Protein AF-A0A3B8LTC1-F1 (afdb_monomer_lite)

Foldseek 3Di:
DPDLPPPQDQPPPVDNLPRDQDADDFLLDPPRFGPPLPDDPVVVVVVVVVVVVVVVVVPVVDPDDPVVVVSVVSSVLVVCLSNVCQLRVLSPCVVDDPVQLVVLNSGRQSSQVSSQVSSVVSPDPDDDRDQQDCAAPPGNFDASSHPPRVVRVVSSVVVPPDDDPPDDDDDD

Secondary structure (DSSP, 8-state):
------S----GGG-GGG------S-TTSTT---TTS---HHHHHHHHHHHHHHHHHHHHH-TT-THHHHHHHHHHHHHHHHHTSHHHHHT-GGGS-HHHHHHH-SSHHHHHHHHHHHHHHTT-S--------SSBTTBS----SSS--TTTHHHHHHT-SS--TTSPPP--

Sequence (172 aa):
VPVAARYTTPSGYLGPAYSAFDVDGDPSAKDFQIEGLRLPRGRFETRRSLLDQVDNLGRLASSGNNTLSVHDNLFEEAVTTLTSGAIQKAAKLDEESLAVRQRYGMNIYGQRVLLARRMIEAGARFVTVNHAVQGGLFGKGVTNGTWDNHGWLFDSMMSFGSRPAAVGKDKT

Structure (mmCIF, N/CA/C/O backbone):
data_AF-A0A3B8LTC1-F1
#
_entry.id   AF-A0A3B8LTC1-F1
#
loop_
_atom_site.group_PDB
_atom_site.id
_atom_site.type_symbol
_atom_site.label_atom_id
_atom_site.label_alt_id
_atom_site.label_comp_id
_atom_site.label_asym_id
_atom_site.label_entity_id
_atom_site.label_seq_id
_atom_site.pdbx_PDB_ins_code
_atom_site.Cartn_x
_atom_site.Cartn_y
_atom_site.Cartn_z
_atom_site.occupancy
_atom_site.B_iso_or_equiv
_atom_site.auth_seq_id
_atom_site.auth_comp_id
_atom_site.auth_asym_id
_atom_site.auth_atom_id
_atom_site.pdbx_PDB_model_num
ATOM 1 N N . VAL A 1 1 ? 16.255 0.308 7.358 1.00 34.69 1 VAL A N 1
ATOM 2 C CA . VAL A 1 1 ? 16.046 1.011 6.070 1.00 34.69 1 VAL A CA 1
ATOM 3 C C . VAL A 1 1 ? 16.016 2.498 6.384 1.00 34.69 1 VAL A C 1
ATOM 5 O O . VAL A 1 1 ? 15.217 2.857 7.243 1.00 34.69 1 VAL A O 1
ATOM 8 N N . PRO A 1 2 ? 16.918 3.339 5.845 1.00 30.47 2 PRO A N 1
ATOM 9 C CA . PRO A 1 2 ? 16.896 4.762 6.159 1.00 30.47 2 PRO A CA 1
ATOM 10 C C . PRO A 1 2 ? 15.556 5.327 5.694 1.00 30.47 2 PRO A C 1
ATOM 12 O O . PRO A 1 2 ? 15.106 5.030 4.586 1.00 30.47 2 PRO A O 1
ATOM 15 N N . VAL A 1 3 ? 14.901 6.039 6.607 1.00 37.88 3 VAL A N 1
ATOM 16 C CA . VAL A 1 3 ? 13.537 6.549 6.492 1.00 37.88 3 VAL A CA 1
ATOM 17 C C . VAL A 1 3 ? 13.493 7.515 5.312 1.00 37.88 3 VAL A C 1
ATOM 19 O O . VAL A 1 3 ? 13.840 8.684 5.444 1.00 37.88 3 VAL A O 1
ATOM 22 N N . ALA A 1 4 ? 13.102 7.020 4.136 1.00 40.00 4 ALA A N 1
ATOM 23 C CA . ALA A 1 4 ? 12.580 7.883 3.088 1.00 40.00 4 ALA A CA 1
ATOM 24 C C . ALA A 1 4 ? 11.505 8.753 3.740 1.00 40.00 4 ALA A C 1
ATOM 26 O O . ALA A 1 4 ? 10.680 8.199 4.467 1.00 40.00 4 ALA A O 1
ATOM 27 N N . ALA A 1 5 ? 11.566 10.074 3.544 1.00 40.78 5 ALA A N 1
ATOM 28 C CA . ALA A 1 5 ? 10.661 11.032 4.168 1.00 40.78 5 ALA A CA 1
ATOM 29 C C . ALA A 1 5 ? 9.224 10.484 4.151 1.00 40.78 5 ALA A C 1
ATOM 31 O O . ALA A 1 5 ? 8.564 10.423 3.107 1.00 40.78 5 ALA A O 1
ATOM 32 N N . ARG A 1 6 ? 8.771 9.987 5.310 1.00 49.22 6 ARG A N 1
ATOM 33 C CA . ARG A 1 6 ? 7.393 9.559 5.501 1.00 49.22 6 ARG A CA 1
ATOM 34 C C . ARG A 1 6 ? 6.596 10.849 5.557 1.00 49.22 6 ARG A C 1
ATOM 36 O O . ARG A 1 6 ? 6.510 11.489 6.596 1.00 49.22 6 ARG A O 1
ATOM 43 N N . TYR A 1 7 ? 6.042 11.242 4.414 1.00 50.25 7 TYR A N 1
ATOM 44 C CA . TYR A 1 7 ? 5.031 12.300 4.356 1.00 50.25 7 TYR A CA 1
ATOM 45 C C . TYR A 1 7 ? 3.723 11.871 5.048 1.00 50.25 7 TYR A C 1
ATOM 47 O O . TYR A 1 7 ? 2.819 12.680 5.216 1.00 50.25 7 TYR A O 1
ATOM 55 N N . THR A 1 8 ? 3.638 10.610 5.488 1.00 53.28 8 THR A N 1
ATOM 56 C CA . THR A 1 8 ? 2.703 10.122 6.500 1.00 53.28 8 THR A CA 1
ATOM 57 C C . THR A 1 8 ? 3.316 10.316 7.889 1.00 53.28 8 THR A C 1
ATOM 59 O O . THR A 1 8 ? 3.722 9.371 8.564 1.00 53.28 8 THR A O 1
ATOM 62 N N . THR A 1 9 ? 3.435 11.566 8.341 1.00 54.59 9 THR A N 1
ATOM 63 C CA . THR A 1 9 ? 3.555 11.814 9.783 1.00 54.59 9 THR A CA 1
ATOM 64 C C . THR A 1 9 ? 2.355 11.169 10.491 1.00 54.59 9 THR A C 1
ATOM 66 O O . THR A 1 9 ? 1.284 11.058 9.884 1.00 54.59 9 THR A O 1
ATOM 69 N N . PRO A 1 10 ? 2.490 10.732 11.761 1.00 63.16 10 PRO A N 1
ATOM 70 C CA . PRO A 1 10 ? 1.345 10.260 12.532 1.00 63.16 10 PRO A CA 1
ATOM 71 C C . PRO A 1 10 ? 0.237 11.310 12.468 1.00 63.16 10 PRO A C 1
ATOM 73 O O . PRO A 1 10 ? 0.529 12.497 12.318 1.00 63.16 10 PRO A O 1
ATOM 76 N N . SER A 1 11 ? -1.013 10.893 12.632 1.00 65.56 11 SER A N 1
ATOM 77 C CA . SER A 1 11 ? -2.239 11.707 12.541 1.00 65.56 11 SER A CA 1
ATOM 78 C C . SER A 1 11 ? -2.303 12.952 13.448 1.00 65.56 11 SER A C 1
ATOM 80 O O . SER A 1 11 ? -3.323 13.637 13.505 1.00 65.56 11 SER A O 1
ATOM 82 N N . GLY A 1 12 ? -1.214 13.289 14.138 1.00 72.38 12 GLY A N 1
ATOM 83 C CA . GLY A 1 12 ? -1.047 14.505 14.909 1.00 72.38 12 GLY A CA 1
ATOM 84 C C . GLY A 1 12 ? -2.102 14.589 15.998 1.00 72.38 12 GLY A C 1
ATOM 85 O O . GLY A 1 12 ? -2.350 13.622 16.717 1.00 72.38 12 GLY A O 1
ATOM 86 N N . TYR A 1 13 ? -2.752 15.746 16.086 1.00 73.00 13 TYR A N 1
ATOM 87 C CA . TYR A 1 13 ? -3.811 15.997 17.060 1.00 73.00 13 TYR A CA 1
ATOM 88 C C . TYR A 1 13 ? -5.105 15.211 16.786 1.00 73.00 13 TYR A C 1
ATOM 90 O O . TYR A 1 13 ? -5.942 15.123 17.678 1.00 73.00 13 TYR A O 1
ATOM 98 N N . LEU A 1 14 ? -5.285 14.638 15.586 1.00 73.25 14 LEU A N 1
ATOM 99 C CA . LEU A 1 14 ? -6.471 13.835 15.261 1.00 73.25 14 LEU A CA 1
ATOM 100 C C . LEU A 1 14 ? -6.433 12.459 15.943 1.00 73.25 14 LEU A C 1
ATOM 102 O O . LEU A 1 14 ? -7.469 11.821 16.106 1.00 73.25 14 LEU A O 1
ATOM 106 N N . GLY A 1 15 ? -5.256 12.009 16.386 1.00 68.31 15 GLY A N 1
ATOM 107 C CA . GLY A 1 15 ? -5.102 10.759 17.124 1.00 68.31 15 GLY A CA 1
ATOM 108 C C . GLY A 1 15 ? -5.097 9.506 16.236 1.00 68.31 15 GLY A C 1
ATOM 109 O O . GLY A 1 15 ? -5.383 9.565 15.037 1.00 68.31 15 GLY A O 1
ATOM 110 N N . PRO A 1 16 ? -4.726 8.343 16.793 1.00 69.19 16 PRO A N 1
ATOM 111 C CA . PRO A 1 16 ? -4.354 7.142 16.035 1.00 69.19 16 PRO A CA 1
ATOM 112 C C . PRO A 1 16 ? -5.473 6.562 15.160 1.00 69.19 16 PRO A C 1
ATOM 114 O O . PRO A 1 16 ? -5.171 5.893 14.176 1.00 69.19 16 PRO A O 1
ATOM 117 N N . ALA A 1 17 ? -6.742 6.858 15.455 1.00 66.38 17 ALA A N 1
ATOM 118 C CA . ALA A 1 17 ? -7.882 6.453 14.626 1.00 66.38 17 ALA A CA 1
ATOM 119 C C . ALA A 1 17 ? -7.802 6.979 13.177 1.00 66.38 17 ALA A C 1
ATOM 121 O O . ALA A 1 17 ? -8.379 6.388 12.272 1.00 66.38 17 ALA A O 1
ATOM 122 N N . TYR A 1 18 ? -7.055 8.064 12.957 1.00 71.19 18 TYR A N 1
ATOM 123 C CA . TYR A 1 18 ? -6.822 8.673 11.645 1.00 71.19 18 TYR A CA 1
ATOM 124 C C . TYR A 1 18 ? -5.454 8.340 11.053 1.00 71.19 18 TYR A C 1
ATOM 126 O O . TYR A 1 18 ? -5.051 8.930 10.050 1.00 71.19 18 TYR A O 1
ATOM 134 N N . SER A 1 19 ? -4.696 7.452 11.697 1.00 73.38 19 SER A N 1
ATOM 135 C CA . SER A 1 19 ? -3.416 7.020 11.154 1.00 73.38 19 SER A CA 1
ATOM 136 C C . SER A 1 19 ? -3.634 6.198 9.885 1.00 73.38 19 SER A C 1
ATOM 138 O O . SER A 1 19 ? -4.546 5.375 9.799 1.00 73.38 19 SER A O 1
ATOM 140 N N . ALA A 1 20 ? -2.803 6.448 8.876 1.00 76.50 20 ALA A N 1
ATOM 141 C CA . ALA A 1 20 ? -2.774 5.603 7.696 1.00 76.50 20 ALA A CA 1
ATOM 142 C C . ALA A 1 20 ? -2.169 4.240 8.054 1.00 76.50 20 ALA A C 1
ATOM 144 O O . ALA A 1 20 ? -1.263 4.142 8.882 1.00 76.50 20 ALA A O 1
ATOM 145 N N . PHE A 1 21 ? -2.654 3.191 7.395 1.00 77.88 21 PHE A N 1
ATOM 146 C CA . PHE A 1 21 ? -2.003 1.892 7.443 1.00 77.88 21 PHE A CA 1
ATOM 147 C C . PHE A 1 21 ? -0.807 1.899 6.486 1.00 77.88 21 PHE A C 1
ATOM 149 O O . PHE A 1 21 ? -0.979 1.947 5.266 1.00 77.88 21 PHE A O 1
ATOM 156 N N . ASP A 1 22 ? 0.401 1.881 7.043 1.00 78.94 22 ASP A N 1
ATOM 157 C CA . ASP A 1 22 ? 1.627 1.874 6.254 1.00 78.94 22 ASP A CA 1
ATOM 158 C C . ASP A 1 22 ? 1.932 0.468 5.731 1.00 78.94 22 ASP A C 1
ATOM 160 O O . ASP A 1 22 ? 1.909 -0.520 6.465 1.00 78.94 22 ASP A O 1
ATOM 164 N N . VAL A 1 23 ? 2.263 0.393 4.444 1.00 79.19 23 VAL A N 1
ATOM 165 C CA . VAL A 1 23 ? 2.695 -0.841 3.789 1.00 79.19 23 VAL A CA 1
ATOM 166 C C . VAL A 1 23 ? 4.186 -0.740 3.520 1.00 79.19 23 VAL A C 1
ATOM 168 O O . VAL A 1 23 ? 4.619 -0.045 2.598 1.00 79.19 23 VAL A O 1
ATOM 171 N N . ASP A 1 24 ? 4.967 -1.432 4.341 1.00 77.00 24 ASP A N 1
ATOM 172 C CA . ASP A 1 24 ? 6.416 -1.493 4.204 1.00 77.00 24 ASP A CA 1
ATOM 173 C C . ASP A 1 24 ? 6.845 -2.639 3.267 1.00 77.00 24 ASP A C 1
ATOM 175 O O . ASP A 1 24 ? 6.163 -3.655 3.129 1.00 77.00 24 ASP A O 1
ATOM 179 N N . GLY A 1 25 ? 7.998 -2.470 2.613 1.00 76.75 25 GLY A N 1
ATOM 180 C CA . GLY A 1 25 ? 8.597 -3.469 1.721 1.00 76.75 25 GLY A CA 1
ATOM 181 C C . GLY A 1 25 ? 8.612 -3.085 0.237 1.00 76.75 25 GLY A C 1
ATOM 182 O O . GLY A 1 25 ? 8.187 -1.998 -0.166 1.00 76.75 25 GLY A O 1
ATOM 183 N N . ASP A 1 26 ? 9.164 -3.983 -0.580 1.00 79.94 26 ASP A N 1
ATOM 184 C CA . ASP A 1 26 ? 9.235 -3.851 -2.038 1.00 79.94 26 ASP A CA 1
ATOM 185 C C . ASP A 1 26 ? 8.218 -4.796 -2.704 1.00 79.94 26 ASP A C 1
ATOM 187 O O . ASP A 1 26 ? 8.449 -6.005 -2.716 1.00 79.94 26 ASP A O 1
ATOM 191 N N . PRO A 1 27 ? 7.127 -4.276 -3.302 1.00 83.06 27 PRO A N 1
ATOM 192 C CA . PRO A 1 27 ? 6.127 -5.091 -3.995 1.00 83.06 27 PRO A CA 1
ATOM 193 C C . PRO A 1 27 ? 6.659 -5.835 -5.226 1.00 83.06 27 PRO A C 1
ATOM 195 O O . PRO A 1 27 ? 5.990 -6.723 -5.749 1.00 83.06 27 PRO A O 1
ATOM 198 N N . SER A 1 28 ? 7.837 -5.465 -5.735 1.00 79.06 28 SER A N 1
ATOM 199 C CA . SER A 1 28 ? 8.480 -6.174 -6.841 1.00 79.06 28 SER A CA 1
ATOM 200 C C . SER A 1 28 ? 9.193 -7.457 -6.400 1.00 79.06 28 SER A C 1
ATOM 202 O O . SER A 1 28 ? 9.429 -8.336 -7.234 1.00 79.06 28 SER A O 1
ATOM 204 N N . ALA A 1 29 ? 9.492 -7.602 -5.104 1.00 81.69 29 ALA A N 1
ATOM 205 C CA . ALA A 1 29 ? 10.096 -8.806 -4.554 1.00 81.69 29 ALA A CA 1
ATOM 206 C C . ALA A 1 29 ? 9.104 -9.980 -4.569 1.00 81.69 29 ALA A C 1
ATOM 208 O O . ALA A 1 29 ? 7.917 -9.817 -4.291 1.00 81.69 29 ALA A O 1
ATOM 209 N N . LYS A 1 30 ? 9.599 -11.191 -4.856 1.00 77.56 30 LYS A N 1
ATOM 210 C CA . LYS A 1 30 ? 8.767 -12.411 -4.894 1.00 77.56 30 LYS A CA 1
ATOM 211 C C . LYS A 1 30 ? 8.123 -12.741 -3.548 1.00 77.56 30 LYS A C 1
ATOM 213 O O . LYS A 1 30 ? 7.035 -13.305 -3.517 1.00 77.56 30 LYS A O 1
ATOM 218 N N . ASP A 1 31 ? 8.785 -12.351 -2.465 1.00 80.44 31 ASP A N 1
ATOM 219 C CA . ASP A 1 31 ? 8.405 -12.718 -1.102 1.00 80.44 31 ASP A CA 1
ATOM 220 C C . ASP A 1 31 ? 7.669 -11.572 -0.393 1.00 80.44 31 ASP A C 1
ATOM 222 O O . ASP A 1 31 ? 7.523 -11.584 0.829 1.00 80.44 31 ASP A O 1
ATOM 226 N N . PHE A 1 32 ? 7.227 -10.559 -1.149 1.00 81.44 32 PHE A N 1
ATOM 227 C CA . PHE A 1 32 ? 6.527 -9.405 -0.604 1.00 81.44 32 PHE A CA 1
ATOM 228 C C . PHE A 1 32 ? 5.261 -9.834 0.136 1.00 81.44 32 PHE A C 1
ATOM 230 O O . PHE A 1 32 ? 4.368 -10.482 -0.415 1.00 81.44 32 PHE A O 1
ATOM 237 N N . GLN A 1 33 ? 5.180 -9.440 1.402 1.00 75.75 33 GLN A N 1
ATOM 238 C CA . GLN A 1 33 ? 4.002 -9.620 2.231 1.00 75.75 33 GLN A CA 1
ATOM 239 C C . GLN A 1 33 ? 3.770 -8.355 3.036 1.00 75.75 33 GLN A C 1
ATOM 241 O O . GLN A 1 33 ? 4.706 -7.732 3.528 1.00 75.75 33 GLN A O 1
ATOM 246 N N . ILE A 1 34 ? 2.499 -8.006 3.193 1.00 77.69 34 ILE A N 1
ATOM 247 C CA . ILE A 1 34 ? 2.100 -6.908 4.058 1.00 77.69 34 ILE A CA 1
ATOM 248 C C . ILE A 1 34 ? 2.068 -7.433 5.496 1.00 77.69 34 ILE A C 1
ATOM 250 O O . ILE A 1 34 ? 1.251 -8.297 5.838 1.00 77.69 34 ILE A O 1
ATOM 254 N N . GLU A 1 35 ? 2.971 -6.931 6.333 1.00 70.62 35 GLU A N 1
ATOM 255 C CA . GLU A 1 35 ? 2.997 -7.251 7.759 1.00 70.62 35 GLU A CA 1
ATOM 256 C C . GLU A 1 35 ? 1.747 -6.715 8.481 1.00 70.62 35 GLU A C 1
ATOM 258 O O . GLU A 1 35 ? 1.087 -5.783 8.036 1.00 70.62 35 GLU A O 1
ATOM 263 N N . GLY A 1 36 ? 1.363 -7.344 9.594 1.00 66.25 36 GLY A N 1
ATOM 264 C CA . GLY A 1 36 ? 0.199 -6.928 10.394 1.00 66.25 36 GLY A CA 1
ATOM 265 C C . GLY A 1 36 ? -1.165 -7.452 9.920 1.00 66.25 36 GLY A C 1
ATOM 266 O O . GLY A 1 36 ? -2.072 -7.575 10.739 1.00 66.25 36 GLY A O 1
ATOM 267 N N . LEU A 1 37 ? -1.305 -7.880 8.659 1.00 65.44 37 LEU A N 1
ATOM 268 C CA . LEU A 1 37 ? -2.555 -8.459 8.126 1.00 65.44 37 LEU A CA 1
ATOM 269 C C . LEU A 1 37 ? -2.745 -9.960 8.427 1.00 65.44 37 LEU A C 1
ATOM 271 O O . LEU A 1 37 ? -3.818 -10.510 8.195 1.00 65.44 37 LEU A O 1
ATOM 275 N N . ARG A 1 38 ? -1.730 -10.643 8.976 1.00 63.44 38 ARG A N 1
ATOM 276 C CA . ARG A 1 38 ? -1.788 -12.071 9.363 1.00 63.44 38 ARG A CA 1
ATOM 277 C C . ARG A 1 38 ? -1.925 -12.260 10.874 1.00 63.44 38 ARG A C 1
ATOM 279 O O . ARG A 1 38 ? -1.142 -12.982 11.492 1.00 63.44 38 ARG A O 1
ATOM 286 N N . LEU A 1 39 ? -2.912 -11.621 11.495 1.00 64.69 39 LEU A N 1
ATOM 287 C CA . LEU A 1 39 ? -3.274 -11.947 12.876 1.00 64.69 39 LEU A CA 1
ATOM 288 C C . LEU A 1 39 ? -4.082 -13.258 12.897 1.00 64.69 39 LEU A C 1
ATOM 290 O O . LEU A 1 39 ? -5.062 -13.374 12.161 1.00 64.69 39 LEU A O 1
ATOM 294 N N . PRO A 1 40 ? -3.718 -14.258 13.726 1.00 70.25 40 PRO A N 1
ATOM 295 C CA . PRO A 1 40 ? -4.572 -15.423 13.940 1.00 70.25 40 PRO A CA 1
ATOM 296 C C . PRO A 1 40 ? -5.960 -14.973 14.405 1.00 70.25 40 PRO A C 1
ATOM 298 O O . PRO A 1 40 ? -6.038 -14.174 15.342 1.00 70.25 40 PRO A O 1
ATOM 301 N N . ARG A 1 41 ? -7.032 -15.497 13.788 1.00 70.25 41 ARG A N 1
ATOM 302 C CA . ARG A 1 41 ? -8.425 -15.069 14.044 1.00 70.25 41 ARG A CA 1
ATOM 303 C C . ARG A 1 41 ? -8.749 -14.939 15.533 1.00 70.25 41 ARG A C 1
ATOM 305 O O . ARG A 1 41 ? -9.163 -13.870 15.960 1.00 70.25 41 ARG A O 1
ATOM 312 N N . GLY A 1 42 ? -8.409 -15.952 16.336 1.00 76.50 42 GLY A N 1
ATOM 313 C CA . GLY A 1 42 ? -8.667 -15.922 17.780 1.00 76.50 42 GLY A CA 1
ATOM 314 C C . GLY A 1 42 ? -7.993 -14.754 18.514 1.00 76.50 42 GLY A C 1
ATOM 315 O O . GLY A 1 42 ? -8.609 -14.132 19.370 1.00 76.50 42 GLY A O 1
ATOM 316 N N . ARG A 1 43 ? -6.759 -14.372 18.148 1.00 74.50 43 ARG A N 1
ATOM 317 C CA . ARG A 1 43 ? -6.088 -13.206 18.761 1.00 74.50 43 ARG A CA 1
ATOM 318 C C . ARG A 1 43 ? -6.708 -11.881 18.335 1.00 74.50 43 ARG A C 1
ATOM 320 O O . ARG A 1 43 ? -6.693 -10.931 19.116 1.00 74.50 43 ARG A O 1
ATOM 327 N N . PHE A 1 44 ? -7.202 -11.809 17.105 1.00 77.25 44 PHE A N 1
ATOM 328 C CA . PHE A 1 44 ? -7.897 -10.633 16.605 1.00 77.25 44 PHE A CA 1
ATOM 329 C C . PHE A 1 44 ? -9.250 -10.452 17.312 1.00 77.25 44 PHE A C 1
ATOM 331 O O . PHE A 1 44 ? -9.497 -9.391 17.878 1.00 77.25 44 PHE A O 1
ATOM 338 N N . GLU A 1 45 ? -10.063 -11.508 17.381 1.00 80.88 45 GLU A N 1
ATOM 339 C CA . GLU A 1 45 ? -11.372 -11.510 18.049 1.00 80.88 45 GLU A CA 1
ATOM 340 C C . GLU A 1 45 ? -11.259 -11.147 19.536 1.00 80.88 45 GLU A C 1
ATOM 342 O O . GLU A 1 45 ? -12.011 -10.304 20.023 1.00 80.88 45 GLU A O 1
ATOM 347 N N . THR A 1 46 ? -10.267 -11.694 20.254 1.00 82.06 46 THR A N 1
ATOM 348 C CA . THR A 1 46 ? -10.024 -11.322 21.659 1.00 82.06 46 THR A CA 1
ATOM 349 C C . THR A 1 46 ? -9.684 -9.839 21.810 1.00 82.06 46 THR A C 1
ATOM 351 O O . THR A 1 46 ? -10.214 -9.178 22.699 1.00 82.06 46 THR A O 1
ATOM 354 N N . ARG A 1 47 ? -8.817 -9.287 20.949 1.00 80.19 47 ARG A N 1
ATOM 355 C CA . ARG A 1 47 ? -8.461 -7.859 21.009 1.00 80.19 47 ARG A CA 1
ATOM 356 C C . ARG A 1 47 ? -9.647 -6.960 20.688 1.00 80.19 47 ARG A C 1
ATOM 358 O O . ARG A 1 47 ? -9.808 -5.946 21.357 1.00 80.19 47 ARG A O 1
ATOM 365 N N . ARG A 1 48 ? -10.469 -7.341 19.707 1.00 79.19 48 ARG A N 1
ATOM 366 C CA . ARG A 1 48 ? -11.692 -6.613 19.357 1.00 79.19 48 ARG A CA 1
ATOM 367 C C . ARG A 1 48 ? -12.667 -6.594 20.532 1.00 79.19 48 ARG A C 1
ATOM 369 O O . ARG A 1 48 ? -13.062 -5.521 20.955 1.00 79.19 48 ARG A O 1
ATOM 376 N N . SER A 1 49 ? -12.933 -7.752 21.135 1.00 83.88 49 SER A N 1
ATOM 377 C CA . SER A 1 49 ? -13.828 -7.850 22.293 1.00 83.88 49 SER A CA 1
ATOM 378 C C . SER A 1 49 ? -13.345 -7.037 23.501 1.00 83.88 49 SER A C 1
ATOM 380 O O . SER A 1 49 ? -14.156 -6.405 24.173 1.00 83.88 49 SER A O 1
ATOM 382 N N . LEU A 1 50 ? -12.037 -7.029 23.784 1.00 83.56 50 LEU A N 1
ATOM 383 C CA . LEU A 1 50 ? -11.475 -6.209 24.863 1.00 83.56 50 LEU A CA 1
ATOM 384 C C . LEU A 1 50 ? -11.607 -4.709 24.575 1.00 83.56 50 LEU A C 1
ATOM 386 O O . LEU A 1 50 ? -11.922 -3.949 25.487 1.00 83.56 50 LEU A O 1
ATOM 390 N N . LEU A 1 51 ? -11.386 -4.290 23.325 1.00 82.12 51 LEU A N 1
ATOM 391 C CA . LEU A 1 51 ? -11.571 -2.899 22.911 1.00 82.12 51 LEU A CA 1
ATOM 392 C C . LEU A 1 51 ? -13.033 -2.471 23.087 1.00 82.12 51 LEU A C 1
ATOM 394 O O . LEU A 1 51 ? -13.290 -1.467 23.742 1.00 82.12 51 LEU A O 1
ATOM 398 N N . ASP A 1 52 ? -13.979 -3.290 22.622 1.00 81.31 52 ASP A N 1
ATOM 399 C CA . ASP A 1 52 ? -15.413 -3.009 22.740 1.00 81.31 52 ASP A CA 1
ATOM 400 C C . ASP A 1 52 ? -15.847 -2.880 24.215 1.00 81.31 52 ASP A C 1
ATOM 402 O O . ASP A 1 52 ? -16.675 -2.038 24.563 1.00 81.31 52 ASP A O 1
ATOM 406 N N . GLN A 1 53 ? -15.276 -3.686 25.118 1.00 83.06 53 GLN A N 1
ATOM 407 C CA . GLN A 1 53 ? -15.539 -3.587 26.560 1.00 83.06 53 GLN A CA 1
ATOM 408 C C . GLN A 1 53 ? -15.030 -2.269 27.162 1.00 83.06 53 GLN A C 1
ATOM 410 O O . GLN A 1 53 ? -15.741 -1.644 27.953 1.00 83.06 53 GLN A O 1
ATOM 415 N N . VAL A 1 54 ? -13.826 -1.830 26.783 1.00 81.44 54 VAL A N 1
ATOM 416 C CA . VAL A 1 54 ? -13.250 -0.553 27.237 1.00 81.44 54 VAL A CA 1
ATOM 417 C C . VAL A 1 54 ? -14.051 0.629 26.690 1.00 81.44 54 VAL A C 1
ATOM 419 O O . VAL A 1 54 ? -14.384 1.541 27.449 1.00 81.44 54 VAL A O 1
ATOM 422 N N . ASP A 1 55 ? -14.430 0.587 25.414 1.00 75.62 55 ASP A N 1
ATOM 423 C CA . ASP A 1 55 ? -15.230 1.635 24.777 1.00 75.62 55 ASP A CA 1
ATOM 424 C C . ASP A 1 55 ? -16.618 1.749 25.417 1.00 75.62 55 ASP A C 1
ATOM 426 O O . ASP A 1 55 ? -17.093 2.855 25.686 1.00 75.62 55 ASP A O 1
ATOM 430 N N . ASN A 1 56 ? -17.261 0.621 25.731 1.00 78.12 56 ASN A N 1
ATOM 431 C CA . ASN A 1 56 ? -18.546 0.607 26.433 1.00 78.12 56 ASN A CA 1
ATOM 432 C C . ASN A 1 56 ? -18.445 1.221 27.836 1.00 78.12 56 ASN A C 1
ATOM 434 O O . ASN A 1 56 ? -19.315 2.005 28.224 1.00 78.12 56 ASN A O 1
ATOM 438 N N . LEU A 1 57 ? -17.370 0.933 28.576 1.00 79.25 57 LEU A N 1
ATOM 439 C CA . LEU A 1 57 ? -17.116 1.551 29.880 1.00 79.25 57 LEU A CA 1
ATOM 440 C C . LEU A 1 57 ? -16.913 3.071 29.756 1.00 79.25 57 LEU A C 1
ATOM 442 O O . LEU A 1 57 ? -17.467 3.837 30.547 1.00 79.25 57 LEU A O 1
ATOM 446 N N . GLY A 1 58 ? -16.177 3.517 28.734 1.00 73.00 58 GLY A N 1
ATOM 447 C CA . GLY A 1 58 ? -15.977 4.937 28.435 1.00 73.00 58 GLY A CA 1
ATOM 448 C C . GLY A 1 58 ? -17.275 5.670 28.076 1.00 73.00 58 GLY A C 1
ATOM 449 O O . GLY A 1 58 ? -17.481 6.803 28.515 1.00 73.00 58 GLY A O 1
ATOM 450 N N . ARG A 1 59 ? -18.188 5.020 27.339 1.00 71.19 59 ARG A N 1
ATOM 451 C CA . ARG A 1 59 ? -19.518 5.566 26.997 1.00 71.19 59 ARG A CA 1
ATOM 452 C C . ARG A 1 59 ? -20.435 5.685 28.206 1.00 71.19 59 ARG A C 1
ATOM 454 O O . ARG A 1 59 ? -21.102 6.702 28.349 1.00 71.19 59 ARG A O 1
ATOM 461 N N . LEU A 1 60 ? -20.433 4.692 29.096 1.00 69.06 60 LEU A N 1
ATOM 462 C CA . LEU A 1 60 ? -21.157 4.757 30.373 1.00 69.06 60 LEU A CA 1
ATOM 463 C C . LEU A 1 60 ? -20.702 5.949 31.230 1.00 69.06 60 LEU A C 1
ATOM 465 O O . LEU A 1 60 ? -21.525 6.572 31.896 1.00 69.06 60 LEU A O 1
ATOM 469 N N . ALA A 1 61 ? -19.416 6.301 31.171 1.00 68.38 61 ALA A N 1
ATOM 470 C CA . ALA A 1 61 ? -18.868 7.474 31.849 1.00 68.38 61 ALA A CA 1
ATOM 471 C C . ALA A 1 61 ? -19.126 8.807 31.109 1.00 68.38 61 ALA A C 1
ATOM 473 O O . ALA A 1 61 ? -19.080 9.868 31.729 1.00 68.38 61 ALA A O 1
ATOM 474 N N . SER A 1 62 ? -19.413 8.769 29.802 1.00 61.75 62 SER A N 1
ATOM 475 C CA . SER A 1 62 ? -19.488 9.944 28.921 1.00 61.75 62 SER A CA 1
ATOM 476 C C . SER A 1 62 ? -20.880 10.078 28.296 1.00 61.75 62 SER A C 1
ATOM 478 O O . SER A 1 62 ? -21.129 9.639 27.175 1.00 61.75 62 SER A O 1
ATOM 480 N N . SER A 1 63 ? -21.816 10.706 29.008 1.00 54.91 63 SER A N 1
ATOM 481 C CA . SER A 1 63 ? -23.154 10.985 28.470 1.00 54.91 63 SER A CA 1
ATOM 482 C C . SER A 1 63 ? -23.102 12.079 27.388 1.00 54.91 63 SER A C 1
ATOM 484 O O . SER A 1 63 ? -22.905 13.244 27.717 1.00 54.91 63 SER A O 1
ATOM 486 N N . GLY A 1 64 ? -23.315 11.733 26.108 1.00 55.84 64 GLY A N 1
ATOM 487 C CA . GLY A 1 64 ? -23.862 12.689 25.121 1.00 55.84 64 GLY A CA 1
ATOM 488 C C . GLY A 1 64 ? -23.094 12.997 23.824 1.00 55.84 64 GLY A C 1
ATOM 489 O O . GLY A 1 64 ? -23.564 13.839 23.063 1.00 55.84 64 GLY A O 1
ATOM 49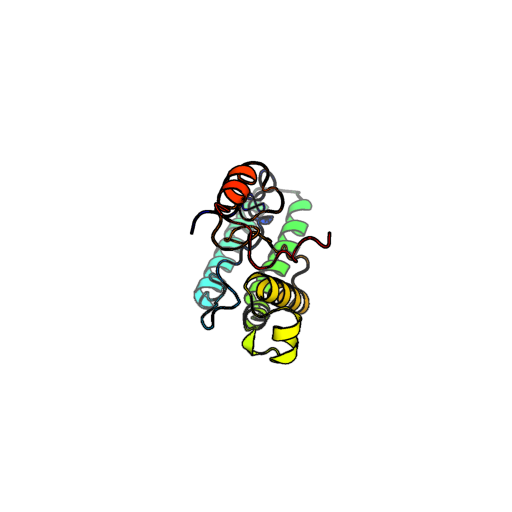0 N N . ASN A 1 65 ? -21.969 12.352 23.499 1.00 56.34 65 ASN A N 1
ATOM 491 C CA . ASN A 1 65 ? -21.187 12.740 22.310 1.00 56.34 65 ASN A CA 1
ATOM 492 C C . ASN A 1 65 ? -21.534 11.931 21.047 1.00 56.34 65 ASN A C 1
ATOM 494 O O . ASN A 1 65 ? -21.010 10.844 20.818 1.00 56.34 65 ASN A O 1
ATOM 498 N N . ASN A 1 66 ? -22.367 12.516 20.180 1.00 55.94 66 ASN A N 1
ATOM 499 C CA . ASN A 1 66 ? -22.768 11.960 18.878 1.00 55.94 66 ASN A CA 1
ATOM 500 C C . ASN A 1 66 ? -21.607 11.852 17.861 1.00 55.94 66 ASN A C 1
ATOM 502 O O . ASN A 1 66 ? -21.731 11.187 16.840 1.00 55.94 66 ASN A O 1
ATOM 506 N N . THR A 1 67 ? -20.471 12.501 18.123 1.00 55.22 67 THR A N 1
ATOM 507 C CA . THR A 1 67 ? -19.251 12.384 17.311 1.00 55.22 67 THR A CA 1
ATOM 508 C C . THR A 1 67 ? -18.606 11.005 17.440 1.00 55.22 67 THR A C 1
ATOM 510 O O . THR A 1 67 ? -18.105 10.485 16.448 1.00 55.22 67 THR A O 1
ATOM 513 N N . LEU A 1 68 ? -18.691 10.368 18.616 1.00 60.09 68 LEU A N 1
ATOM 514 C CA . LEU A 1 68 ? -18.106 9.045 18.874 1.00 60.09 68 LEU A CA 1
ATOM 515 C C . LEU A 1 68 ? -18.650 7.9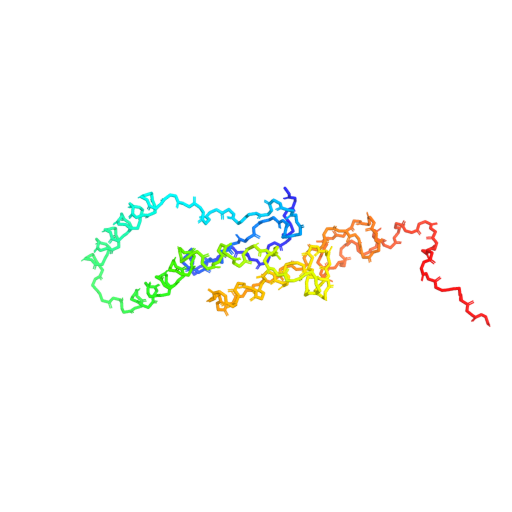67 17.923 1.00 60.09 68 LEU A C 1
ATOM 517 O O . LEU A 1 68 ? -17.872 7.181 17.397 1.00 60.09 68 LEU A O 1
ATOM 521 N N . SER A 1 69 ? -19.953 7.988 17.620 1.00 58.56 69 SER A N 1
ATOM 522 C CA . SER A 1 69 ? -20.592 6.981 16.757 1.00 58.56 69 SER A CA 1
ATOM 523 C C . SER A 1 69 ? -20.129 7.036 15.296 1.00 58.56 69 SER A C 1
ATOM 525 O O . SER A 1 69 ? -20.031 6.006 14.632 1.00 58.56 69 SER A O 1
ATOM 527 N N . VAL A 1 70 ? -19.804 8.225 14.777 1.00 57.16 70 VAL A N 1
ATOM 528 C CA . VAL A 1 70 ? -19.279 8.383 13.410 1.00 57.16 70 VAL A CA 1
ATOM 529 C C . VAL A 1 70 ? -17.852 7.835 13.311 1.00 57.16 70 VAL A C 1
ATOM 531 O O . VAL A 1 70 ? -17.503 7.222 12.301 1.00 57.16 70 VAL A O 1
ATOM 534 N N . HIS A 1 71 ? -17.038 8.012 14.356 1.00 63.53 71 HIS A N 1
ATOM 535 C CA . HIS A 1 71 ? -15.685 7.453 14.409 1.00 63.53 71 HIS A CA 1
ATOM 536 C C . HIS A 1 71 ? -15.700 5.919 14.461 1.00 63.53 71 HIS A C 1
ATOM 538 O O . HIS A 1 71 ? -14.891 5.290 13.778 1.00 63.53 71 HIS A O 1
ATOM 544 N N . ASP A 1 72 ? -16.644 5.324 15.197 1.00 67.25 72 ASP A N 1
ATOM 545 C CA . ASP A 1 72 ? -16.785 3.866 15.282 1.00 67.25 72 ASP A CA 1
ATOM 546 C C . ASP A 1 72 ? -17.075 3.240 13.920 1.00 67.25 72 ASP A C 1
ATOM 548 O O . ASP A 1 72 ? -16.424 2.272 13.539 1.00 67.25 72 ASP A O 1
ATOM 552 N N . ASN A 1 73 ? -18.000 3.825 13.153 1.00 68.25 73 ASN A N 1
ATOM 553 C CA . ASN A 1 73 ? -18.375 3.306 11.837 1.00 68.25 73 ASN A CA 1
ATOM 554 C C . ASN A 1 73 ? -17.191 3.312 10.858 1.00 68.25 73 ASN A C 1
ATOM 556 O O . ASN A 1 73 ? -16.979 2.345 10.129 1.00 68.25 73 ASN A O 1
ATOM 560 N N . LEU A 1 74 ? -16.389 4.384 10.862 1.00 67.50 74 LEU A N 1
ATOM 561 C CA . LEU A 1 74 ? -15.184 4.473 10.032 1.00 67.50 74 LEU A CA 1
ATOM 562 C C . LEU A 1 74 ? -14.127 3.447 10.459 1.00 67.50 74 LEU A C 1
ATOM 564 O O . LEU A 1 74 ? -13.462 2.848 9.612 1.00 67.50 74 LEU A O 1
ATOM 568 N N . PHE A 1 75 ? -13.983 3.226 11.766 1.00 71.75 75 PHE A N 1
ATOM 569 C CA . PHE A 1 75 ? -13.066 2.228 12.297 1.00 71.75 75 PHE A CA 1
ATOM 570 C C . PHE A 1 75 ? -13.519 0.803 11.955 1.00 71.75 75 PHE A C 1
ATOM 572 O O . PHE A 1 75 ? -12.701 -0.007 11.523 1.00 71.75 75 PHE A O 1
ATOM 579 N N . GLU A 1 76 ? -14.813 0.498 12.069 1.00 74.38 76 GLU A N 1
ATOM 580 C CA . GLU A 1 76 ? -15.377 -0.794 11.668 1.00 74.38 76 GLU A CA 1
ATOM 581 C C . GLU A 1 76 ? -15.198 -1.077 10.180 1.00 74.38 76 GLU A C 1
ATOM 583 O O . GLU A 1 76 ? -14.802 -2.185 9.814 1.00 74.38 76 GLU A O 1
ATOM 588 N N . GLU A 1 77 ? -15.428 -0.086 9.319 1.00 73.50 77 GLU A N 1
ATOM 589 C CA . GLU A 1 77 ? -15.226 -0.213 7.874 1.00 73.50 77 GLU A CA 1
ATOM 590 C C . GLU A 1 77 ? -13.749 -0.494 7.548 1.00 73.50 77 GLU A C 1
ATOM 592 O O . GLU A 1 77 ? -13.437 -1.412 6.780 1.00 73.50 77 GLU A O 1
ATOM 597 N N . ALA A 1 78 ? -12.822 0.230 8.184 1.00 71.94 78 ALA A N 1
ATOM 598 C CA . ALA A 1 78 ? -11.385 0.021 8.018 1.00 71.94 78 ALA A CA 1
ATOM 599 C C . ALA A 1 78 ? -10.951 -1.373 8.500 1.00 71.94 78 ALA A C 1
ATOM 601 O O . ALA A 1 78 ? -10.259 -2.099 7.782 1.00 71.94 78 ALA A O 1
ATOM 602 N N . VAL A 1 79 ? -11.403 -1.784 9.687 1.00 74.06 79 VAL A N 1
ATOM 603 C CA . VAL A 1 79 ? -11.123 -3.105 10.261 1.00 74.06 79 VAL A CA 1
ATOM 604 C C . VAL A 1 79 ? -11.684 -4.214 9.376 1.00 74.06 79 VAL A C 1
ATOM 606 O O . VAL A 1 79 ? -10.979 -5.183 9.091 1.00 74.06 79 VAL A O 1
ATOM 609 N N . THR A 1 80 ? -12.914 -4.074 8.890 1.00 76.00 80 THR A N 1
ATOM 610 C CA . THR A 1 80 ? -13.545 -5.047 7.989 1.00 76.00 80 THR A CA 1
ATOM 611 C C . THR A 1 80 ? -12.771 -5.152 6.681 1.00 76.00 80 THR A C 1
ATOM 613 O O . THR A 1 80 ? -12.455 -6.253 6.235 1.00 76.00 80 THR A O 1
ATOM 616 N N . THR A 1 81 ? -12.373 -4.022 6.095 1.00 74.56 81 THR A N 1
ATOM 617 C CA . THR A 1 81 ? -11.585 -3.993 4.855 1.00 74.56 81 THR A CA 1
ATOM 618 C C . THR A 1 81 ? -10.248 -4.716 5.030 1.00 74.56 81 THR A C 1
ATOM 620 O O . THR A 1 81 ? -9.905 -5.584 4.222 1.00 74.56 81 THR A O 1
ATOM 623 N N . LEU A 1 82 ? -9.527 -4.446 6.122 1.00 73.44 82 LEU A N 1
ATOM 624 C CA . LEU A 1 82 ? -8.248 -5.093 6.429 1.00 73.44 82 LEU A CA 1
ATOM 625 C C . LEU A 1 82 ? -8.410 -6.595 6.735 1.00 73.44 82 LEU A C 1
ATOM 627 O O . LEU A 1 82 ? -7.599 -7.407 6.295 1.00 73.44 82 LEU A O 1
ATOM 631 N N . THR A 1 83 ? -9.465 -6.993 7.446 1.00 70.38 83 THR A N 1
ATOM 632 C CA . THR A 1 83 ? -9.675 -8.388 7.887 1.00 70.38 83 THR A CA 1
ATOM 633 C C . THR A 1 83 ? -10.407 -9.273 6.879 1.00 70.38 83 THR A C 1
ATOM 635 O O . THR A 1 83 ? -10.328 -10.497 6.980 1.00 70.38 83 THR A O 1
ATOM 638 N N . SER A 1 84 ? -11.056 -8.687 5.869 1.00 74.75 84 SER A N 1
ATOM 639 C CA . SER A 1 84 ? -11.773 -9.406 4.803 1.00 74.75 84 SER A CA 1
ATOM 640 C C . SER A 1 84 ? -10.883 -10.337 3.967 1.00 74.75 84 SER A C 1
ATOM 642 O O . SER A 1 84 ? -11.381 -11.189 3.234 1.00 74.75 84 SER A O 1
ATOM 644 N N . GLY A 1 85 ? -9.559 -10.159 4.030 1.00 77.62 85 GLY A N 1
ATOM 645 C CA . GLY A 1 85 ? -8.596 -10.841 3.167 1.00 77.62 85 GLY A CA 1
ATOM 646 C C . GLY A 1 85 ? -8.500 -10.245 1.758 1.00 77.62 85 GLY A C 1
ATOM 647 O O . GLY A 1 85 ? -7.587 -10.611 1.015 1.00 77.62 85 GLY A O 1
ATOM 648 N N . ALA A 1 86 ? -9.364 -9.289 1.392 1.00 82.44 86 ALA A N 1
ATOM 649 C CA . ALA A 1 86 ? -9.324 -8.624 0.090 1.00 82.44 86 ALA A CA 1
ATOM 650 C C . ALA A 1 86 ? -8.016 -7.841 -0.101 1.00 82.44 86 ALA A C 1
ATOM 652 O O . ALA A 1 86 ? -7.360 -7.988 -1.130 1.00 82.44 86 ALA A O 1
ATOM 653 N N . ILE A 1 87 ? -7.566 -7.108 0.924 1.00 81.75 87 ILE A N 1
ATOM 654 C CA . ILE A 1 87 ? -6.280 -6.389 0.901 1.00 81.75 87 ILE A CA 1
ATOM 655 C C . ILE A 1 87 ? -5.092 -7.362 0.836 1.00 81.75 87 ILE A C 1
ATOM 657 O O . ILE A 1 87 ? -4.120 -7.118 0.122 1.00 81.75 87 ILE A O 1
ATOM 661 N N . GLN A 1 88 ? -5.180 -8.513 1.509 1.00 81.81 88 GLN A N 1
ATOM 662 C CA . GLN A 1 88 ? -4.143 -9.544 1.423 1.00 81.81 88 GLN A CA 1
ATOM 663 C C . GLN A 1 88 ? -4.056 -10.147 0.013 1.00 81.81 88 GLN A C 1
ATOM 665 O O . GLN A 1 88 ? -2.964 -10.440 -0.470 1.00 81.81 88 GLN A O 1
ATOM 670 N N . LYS A 1 89 ? -5.192 -10.315 -0.669 1.00 85.31 89 LYS A N 1
ATOM 671 C CA . LYS A 1 89 ? -5.234 -10.734 -2.074 1.00 85.31 89 LYS A CA 1
ATOM 672 C C . LYS A 1 89 ? -4.739 -9.629 -3.014 1.00 85.31 89 LYS A C 1
ATOM 674 O O . LYS A 1 89 ? -4.015 -9.909 -3.968 1.00 85.31 89 LYS A O 1
ATOM 679 N N . ALA A 1 90 ? -5.057 -8.368 -2.727 1.00 87.56 90 ALA A N 1
ATOM 680 C CA . ALA A 1 90 ? -4.541 -7.226 -3.476 1.00 87.56 90 ALA A CA 1
ATOM 681 C C . ALA A 1 90 ? -3.004 -7.174 -3.456 1.00 87.56 90 ALA A C 1
ATOM 683 O O . ALA A 1 90 ? -2.401 -6.852 -4.478 1.00 87.56 90 ALA A O 1
ATOM 684 N N . ALA A 1 91 ? -2.380 -7.584 -2.345 1.00 85.88 91 ALA A N 1
ATOM 685 C CA . ALA A 1 91 ? -0.926 -7.674 -2.192 1.00 85.88 91 ALA A CA 1
ATOM 686 C C . ALA A 1 91 ? -0.239 -8.702 -3.109 1.00 85.88 91 ALA A C 1
ATOM 688 O O . ALA A 1 91 ? 0.957 -8.583 -3.370 1.00 85.88 91 ALA A O 1
ATOM 689 N N . LYS A 1 92 ? -0.978 -9.695 -3.615 1.00 88.31 92 LYS A N 1
ATOM 690 C CA . LYS A 1 92 ? -0.464 -10.732 -4.517 1.00 88.31 92 LYS A CA 1
ATOM 691 C C . LYS A 1 92 ? -0.422 -10.229 -5.956 1.00 88.31 92 LYS A C 1
ATOM 693 O O . LYS A 1 92 ? -1.347 -10.444 -6.739 1.00 88.31 92 LYS A O 1
ATOM 698 N N . LEU A 1 93 ? 0.642 -9.505 -6.298 1.00 89.06 93 LEU A N 1
ATOM 699 C CA . LEU A 1 93 ? 0.830 -8.954 -7.646 1.00 89.06 93 LEU A CA 1
ATOM 700 C C . LEU A 1 93 ? 1.089 -10.027 -8.711 1.00 89.06 93 LEU A C 1
ATOM 702 O O . LEU A 1 93 ? 0.971 -9.754 -9.899 1.00 89.06 93 LEU A O 1
ATOM 706 N N . ASP A 1 94 ? 1.457 -11.239 -8.312 1.00 87.69 94 ASP A N 1
ATOM 707 C CA . ASP A 1 94 ? 1.602 -12.410 -9.176 1.00 87.69 94 ASP A CA 1
ATOM 708 C C . ASP A 1 94 ? 0.273 -12.915 -9.753 1.00 87.69 94 ASP A C 1
ATOM 710 O O . ASP A 1 94 ? 0.283 -13.569 -10.792 1.00 87.69 94 ASP A O 1
ATOM 714 N N . GLU A 1 95 ? -0.862 -12.556 -9.145 1.00 90.44 95 GLU A N 1
ATOM 715 C CA . GLU A 1 95 ? -2.189 -12.823 -9.715 1.00 90.44 95 GLU A CA 1
ATOM 716 C C . GLU A 1 95 ? -2.498 -11.933 -10.937 1.00 90.44 95 GLU A C 1
ATOM 718 O O . GLU A 1 95 ? -3.430 -12.223 -11.686 1.00 90.44 95 GLU A O 1
ATOM 723 N N . GLU A 1 96 ? -1.735 -10.857 -11.162 1.00 93.19 96 GLU A N 1
ATOM 724 C CA . GLU A 1 96 ? -1.853 -10.033 -12.367 1.00 93.19 96 GLU A CA 1
ATOM 725 C C . GLU A 1 96 ? -1.112 -10.644 -13.550 1.00 93.19 96 GLU A C 1
ATOM 727 O O . GLU A 1 96 ? 0.001 -11.165 -13.433 1.00 93.19 96 GLU A O 1
ATOM 732 N N . SER A 1 97 ? -1.687 -10.475 -14.742 1.00 94.56 97 SER A N 1
ATOM 733 C CA . SER A 1 97 ? -1.010 -10.885 -15.970 1.00 94.56 97 SER A CA 1
ATOM 734 C C . SER A 1 97 ? 0.342 -10.177 -16.125 1.00 94.56 97 SER A C 1
ATOM 736 O O . SER A 1 97 ? 0.487 -8.982 -15.840 1.00 94.56 97 SER A O 1
ATOM 738 N N . LEU A 1 98 ? 1.333 -10.895 -16.660 1.00 93.44 98 LEU A N 1
ATOM 739 C CA . LEU A 1 98 ? 2.666 -10.340 -16.902 1.00 93.44 98 LEU A CA 1
ATOM 740 C C . LEU A 1 98 ? 2.615 -9.068 -17.765 1.00 93.44 98 LEU A C 1
ATOM 742 O O . LEU A 1 98 ? 3.337 -8.114 -17.490 1.00 93.44 98 LEU A O 1
ATOM 746 N N . ALA A 1 99 ? 1.720 -9.026 -18.756 1.00 96.12 99 ALA A N 1
ATOM 747 C CA . ALA A 1 99 ? 1.537 -7.870 -19.631 1.00 96.12 99 ALA A CA 1
ATOM 748 C C . ALA A 1 99 ? 1.078 -6.614 -18.867 1.00 96.12 99 ALA A C 1
ATOM 750 O O . ALA A 1 99 ? 1.551 -5.510 -19.146 1.00 96.12 99 ALA A O 1
ATOM 751 N N . VAL A 1 100 ? 0.186 -6.763 -17.880 1.00 95.88 100 VAL A N 1
ATOM 752 C CA . VAL A 1 100 ? -0.231 -5.652 -17.010 1.00 95.88 100 VAL A CA 1
ATOM 753 C C . VAL A 1 100 ? 0.942 -5.202 -16.149 1.00 95.88 100 VAL A C 1
ATOM 755 O O . VAL A 1 100 ? 1.266 -4.016 -16.134 1.00 95.88 100 VAL A O 1
ATOM 758 N N . ARG A 1 101 ? 1.647 -6.134 -15.503 1.00 93.00 101 ARG A N 1
ATOM 759 C CA . ARG A 1 101 ? 2.809 -5.806 -14.662 1.00 93.00 101 ARG A CA 1
ATOM 760 C C . ARG A 1 101 ? 3.901 -5.070 -15.438 1.00 93.00 101 ARG A C 1
ATOM 762 O O . ARG A 1 101 ? 4.454 -4.095 -14.938 1.00 93.00 101 ARG A O 1
ATOM 769 N N . GLN A 1 102 ? 4.165 -5.488 -16.674 1.00 92.38 102 GLN A N 1
ATOM 770 C CA . GLN A 1 102 ? 5.111 -4.827 -17.574 1.00 92.38 102 GLN A CA 1
ATOM 771 C C . GLN A 1 102 ? 4.652 -3.425 -17.981 1.00 92.38 102 GLN A C 1
ATOM 773 O O . GLN A 1 102 ? 5.484 -2.525 -18.042 1.00 92.38 102 GLN A O 1
ATOM 778 N N . ARG A 1 103 ? 3.346 -3.213 -18.199 1.00 94.19 103 ARG A N 1
ATOM 779 C CA . ARG A 1 103 ? 2.782 -1.893 -18.524 1.00 94.19 103 ARG A CA 1
ATOM 780 C C . ARG A 1 103 ? 2.986 -0.878 -17.400 1.00 94.19 103 ARG A C 1
ATOM 782 O O . ARG A 1 103 ? 3.288 0.274 -17.685 1.00 94.19 103 ARG A O 1
ATOM 789 N N . TYR A 1 104 ? 2.825 -1.300 -16.146 1.00 91.56 104 TYR A N 1
ATOM 790 C CA . TYR A 1 104 ? 3.129 -0.454 -14.985 1.00 91.56 104 TYR A CA 1
ATOM 791 C C . TYR A 1 104 ? 4.641 -0.293 -14.759 1.00 91.56 104 TYR A C 1
ATOM 793 O O . TYR A 1 104 ? 5.075 0.703 -14.188 1.00 91.56 104 TYR A O 1
ATOM 801 N N . GLY A 1 105 ? 5.443 -1.248 -15.235 1.00 88.06 105 GLY A N 1
ATOM 802 C CA . GLY A 1 105 ? 6.897 -1.271 -15.119 1.00 88.06 105 GLY A CA 1
ATOM 803 C C . GLY A 1 105 ? 7.370 -2.251 -14.047 1.00 88.06 105 GLY A C 1
ATOM 804 O O . GLY A 1 105 ? 6.887 -2.248 -12.914 1.00 88.06 105 GLY A O 1
ATOM 805 N N . MET A 1 106 ? 8.363 -3.078 -14.391 1.00 84.44 106 MET A N 1
ATOM 806 C CA . MET A 1 106 ? 8.975 -4.079 -13.499 1.00 84.44 106 MET A CA 1
ATOM 807 C C . MET A 1 106 ? 10.016 -3.452 -12.554 1.00 84.44 106 MET A C 1
ATOM 809 O O . MET A 1 106 ? 11.115 -3.971 -12.384 1.00 84.44 106 MET A O 1
ATOM 813 N N . ASN A 1 107 ? 9.685 -2.300 -11.977 1.00 81.69 107 ASN A N 1
ATOM 814 C CA . ASN A 1 107 ? 10.492 -1.599 -10.985 1.00 81.69 107 ASN A CA 1
ATOM 815 C C . ASN A 1 107 ? 9.642 -1.306 -9.741 1.00 81.69 107 ASN A C 1
ATOM 817 O O . ASN A 1 107 ? 8.413 -1.390 -9.785 1.00 81.69 107 ASN A O 1
ATOM 821 N N . ILE A 1 108 ? 10.294 -0.946 -8.635 1.00 79.75 108 ILE A N 1
ATOM 822 C CA . ILE A 1 108 ? 9.623 -0.714 -7.350 1.00 79.75 108 ILE A CA 1
ATOM 823 C C . ILE A 1 108 ? 8.476 0.299 -7.450 1.00 79.75 108 ILE A C 1
ATOM 825 O O . ILE A 1 108 ? 7.428 0.104 -6.841 1.00 79.75 108 ILE A O 1
ATOM 829 N N . TYR A 1 109 ? 8.628 1.357 -8.251 1.00 82.75 109 TYR A N 1
ATOM 830 C CA . TYR A 1 109 ? 7.590 2.372 -8.392 1.00 82.75 109 TYR A CA 1
ATOM 831 C C . TYR A 1 109 ? 6.379 1.853 -9.169 1.00 82.75 109 TYR A C 1
ATOM 833 O O . TYR A 1 109 ? 5.254 1.942 -8.683 1.00 82.75 109 TYR A O 1
ATOM 841 N N . GLY A 1 110 ? 6.604 1.240 -10.330 1.00 88.25 110 GLY A N 1
ATOM 842 C CA . GLY A 1 110 ? 5.550 0.647 -11.147 1.00 88.25 110 GLY A CA 1
ATOM 843 C C . GLY A 1 110 ? 4.747 -0.400 -10.381 1.00 88.25 110 GLY A C 1
ATOM 844 O O . GLY A 1 110 ? 3.515 -0.379 -10.387 1.00 88.25 110 GLY A O 1
ATOM 845 N N . GLN A 1 111 ? 5.434 -1.267 -9.633 1.00 88.94 111 GLN A N 1
ATOM 846 C CA . GLN A 1 111 ? 4.773 -2.277 -8.809 1.00 88.94 111 GLN A CA 1
ATOM 847 C C . GLN A 1 111 ? 4.036 -1.664 -7.600 1.00 88.94 111 GLN A C 1
ATOM 849 O O . GLN A 1 111 ? 2.961 -2.148 -7.255 1.00 88.94 111 GLN A O 1
ATOM 854 N N . ARG A 1 112 ? 4.522 -0.564 -6.999 1.00 88.75 112 ARG A N 1
ATOM 855 C CA . ARG A 1 112 ? 3.776 0.192 -5.967 1.00 88.75 112 ARG A CA 1
ATOM 856 C C . ARG A 1 112 ? 2.481 0.795 -6.509 1.00 88.75 112 ARG A C 1
ATOM 858 O O . ARG A 1 112 ? 1.456 0.731 -5.838 1.00 88.75 112 ARG A O 1
ATOM 865 N N . VAL A 1 113 ? 2.506 1.356 -7.717 1.00 92.50 113 VAL A N 1
ATOM 866 C CA . VAL A 1 113 ? 1.300 1.916 -8.349 1.00 92.50 113 VAL A CA 1
ATOM 867 C C . VAL A 1 113 ? 0.303 0.807 -8.703 1.00 92.50 113 VAL A C 1
ATOM 869 O O . VAL A 1 113 ? -0.897 0.966 -8.476 1.00 92.50 113 VAL A O 1
ATOM 872 N N . LEU A 1 114 ? 0.778 -0.341 -9.197 1.00 94.06 114 LEU A N 1
ATOM 873 C CA . LEU A 1 114 ? -0.077 -1.507 -9.442 1.00 94.06 114 LEU A CA 1
ATOM 874 C C . LEU A 1 114 ? -0.724 -2.023 -8.146 1.00 94.06 114 LEU A C 1
ATOM 876 O O . LEU A 1 114 ? -1.922 -2.299 -8.122 1.00 94.06 114 LEU A O 1
ATOM 880 N N . LEU A 1 115 ? 0.051 -2.107 -7.063 1.00 92.56 115 LEU A N 1
ATOM 881 C CA . LEU A 1 115 ? -0.459 -2.469 -5.743 1.00 92.56 115 LEU A CA 1
ATOM 882 C C . LEU A 1 115 ? -1.537 -1.492 -5.267 1.00 92.56 115 LEU A C 1
ATOM 884 O O . LEU A 1 115 ? -2.593 -1.927 -4.817 1.00 92.56 115 LEU A O 1
ATOM 888 N N . ALA A 1 116 ? -1.307 -0.186 -5.417 1.00 92.75 116 ALA A N 1
ATOM 889 C CA . ALA A 1 116 ? -2.277 0.837 -5.040 1.00 92.75 116 ALA A CA 1
ATOM 890 C C . ALA A 1 116 ? -3.602 0.684 -5.798 1.00 92.75 116 ALA A C 1
ATOM 892 O O . ALA A 1 116 ? -4.668 0.743 -5.188 1.00 92.75 116 ALA A O 1
ATOM 893 N N . ARG A 1 117 ? -3.548 0.406 -7.108 1.00 95.19 117 ARG A N 1
ATO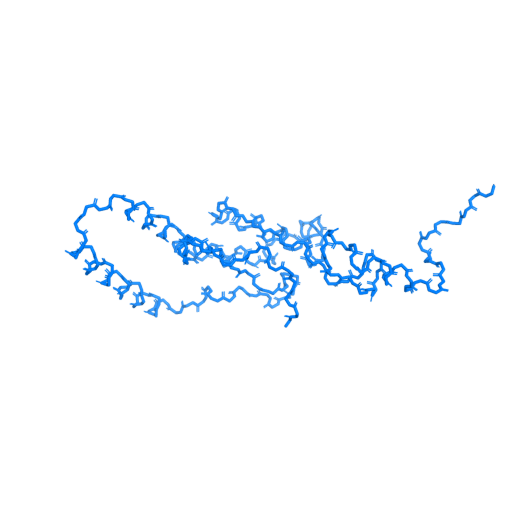M 894 C CA . ARG A 1 117 ? -4.746 0.087 -7.893 1.00 95.19 117 ARG A CA 1
ATOM 895 C C . ARG A 1 117 ? -5.495 -1.112 -7.305 1.00 95.19 117 ARG A C 1
ATOM 897 O O . ARG A 1 117 ? -6.697 -1.011 -7.079 1.00 95.19 117 ARG A O 1
ATOM 904 N N . ARG A 1 118 ? -4.803 -2.224 -7.046 1.00 93.81 118 ARG A N 1
ATOM 905 C CA . ARG A 1 118 ? -5.433 -3.437 -6.497 1.00 93.81 118 ARG A CA 1
ATOM 906 C C . ARG A 1 118 ? -6.012 -3.206 -5.101 1.00 93.81 118 ARG A C 1
ATOM 908 O O . ARG A 1 118 ? -7.051 -3.767 -4.778 1.00 93.81 118 ARG A O 1
ATOM 915 N N . MET A 1 119 ? -5.377 -2.371 -4.277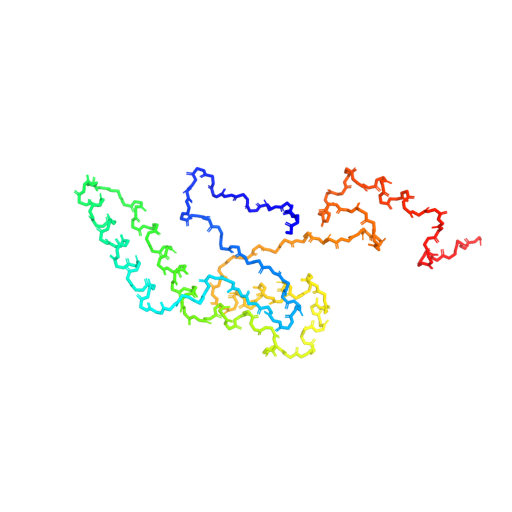 1.00 90.50 119 MET A N 1
ATOM 916 C CA . MET A 1 119 ? -5.918 -1.974 -2.972 1.00 90.50 119 MET A CA 1
ATOM 917 C C . MET A 1 119 ? -7.222 -1.188 -3.112 1.00 90.50 119 MET A C 1
ATOM 919 O O . MET A 1 119 ? -8.161 -1.451 -2.366 1.00 90.50 119 MET A O 1
ATOM 923 N N . ILE A 1 120 ? -7.304 -0.272 -4.082 1.00 92.38 120 ILE A N 1
ATOM 924 C CA . ILE A 1 120 ? -8.536 0.472 -4.381 1.00 92.38 120 ILE A CA 1
ATOM 925 C C . ILE A 1 120 ? -9.640 -0.481 -4.852 1.00 92.38 120 ILE A C 1
ATOM 927 O O . ILE A 1 120 ? -10.754 -0.432 -4.338 1.00 92.38 120 ILE A O 1
ATOM 931 N N . GLU A 1 121 ? -9.326 -1.403 -5.766 1.00 91.56 121 GLU A N 1
ATOM 932 C CA . GLU A 1 121 ? -10.264 -2.440 -6.228 1.00 91.56 121 GLU A CA 1
ATOM 933 C C . GLU A 1 121 ? -10.718 -3.372 -5.086 1.00 91.56 121 GLU A C 1
ATOM 935 O O . GLU A 1 121 ? -11.831 -3.892 -5.115 1.00 91.56 121 GLU A O 1
ATOM 940 N N . ALA A 1 122 ? -9.885 -3.547 -4.056 1.00 89.00 122 ALA A N 1
ATOM 941 C CA . ALA A 1 122 ? -10.194 -4.305 -2.846 1.00 89.00 122 ALA A CA 1
ATOM 942 C C . ALA A 1 122 ? -10.933 -3.497 -1.757 1.00 89.00 122 ALA A C 1
ATOM 944 O O . ALA A 1 122 ? -11.186 -4.040 -0.682 1.00 89.00 122 ALA A O 1
ATOM 945 N N . GLY A 1 123 ? -11.289 -2.233 -2.018 1.00 86.81 123 GLY A N 1
ATOM 946 C CA . GLY A 1 123 ? -12.117 -1.405 -1.133 1.00 86.81 123 GLY A CA 1
ATOM 947 C C . GLY A 1 123 ? -11.384 -0.268 -0.416 1.00 86.81 123 GLY A C 1
ATOM 948 O O . GLY A 1 123 ? -12.016 0.488 0.320 1.00 86.81 123 GLY A O 1
ATOM 949 N N . ALA A 1 124 ? -10.076 -0.089 -0.624 1.00 86.50 124 ALA A N 1
ATOM 950 C CA . ALA A 1 124 ? -9.376 1.069 -0.074 1.00 86.50 124 ALA A CA 1
ATOM 951 C C . ALA A 1 124 ? -9.881 2.364 -0.735 1.00 86.50 124 ALA A C 1
ATOM 953 O O . ALA A 1 124 ? -9.766 2.556 -1.944 1.00 86.50 124 ALA A O 1
ATOM 954 N N . ARG A 1 125 ? -10.415 3.287 0.069 1.00 86.56 125 ARG A N 1
ATOM 955 C CA . ARG A 1 125 ? -10.992 4.551 -0.427 1.00 86.56 125 ARG A CA 1
ATOM 956 C C . ARG A 1 125 ? -9.940 5.559 -0.881 1.00 86.56 125 ARG A C 1
ATOM 958 O O . ARG A 1 125 ? -10.216 6.406 -1.724 1.00 86.56 125 ARG A O 1
ATOM 965 N N . PHE A 1 126 ? -8.750 5.486 -0.298 1.00 86.19 126 PHE A N 1
ATOM 966 C CA . PHE A 1 126 ? -7.643 6.384 -0.584 1.00 86.19 126 PHE A CA 1
ATOM 967 C C . PHE A 1 126 ? -6.323 5.652 -0.359 1.00 86.19 126 PHE A C 1
ATOM 969 O O . PHE A 1 126 ? -6.159 4.962 0.646 1.00 86.19 126 PHE A O 1
ATOM 976 N N . VAL A 1 127 ? -5.385 5.803 -1.295 1.00 88.81 127 VAL A N 1
ATOM 977 C CA . VAL A 1 127 ? -4.048 5.212 -1.207 1.00 88.81 127 VAL A CA 1
ATOM 978 C C . VAL A 1 127 ? -3.023 6.268 -1.589 1.00 88.81 127 VAL A C 1
ATOM 980 O O . VAL A 1 127 ? -3.086 6.843 -2.675 1.00 88.81 127 VAL A O 1
ATOM 983 N N . THR A 1 128 ? -2.047 6.486 -0.712 1.00 86.81 128 THR A N 1
ATOM 984 C CA . THR A 1 128 ? -0.898 7.349 -0.993 1.00 86.81 128 THR A CA 1
ATOM 985 C C . THR A 1 128 ? 0.263 6.498 -1.480 1.00 86.81 128 THR A C 1
ATOM 987 O O . THR A 1 128 ? 0.722 5.602 -0.774 1.00 86.81 128 THR A O 1
ATOM 990 N N . VAL A 1 129 ? 0.786 6.802 -2.666 1.00 84.56 129 VAL A N 1
ATOM 991 C CA . VAL A 1 129 ? 2.011 6.173 -3.174 1.00 84.56 129 VAL A CA 1
ATOM 992 C C . VAL A 1 129 ? 3.179 7.122 -2.962 1.00 84.56 129 VAL A C 1
ATOM 994 O O . VAL A 1 129 ? 3.225 8.202 -3.546 1.00 84.5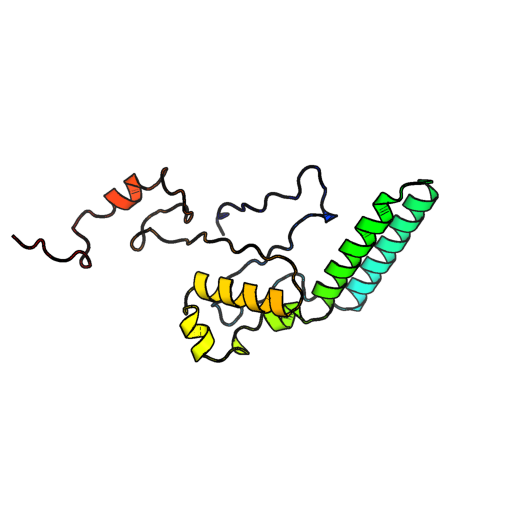6 129 VAL A O 1
ATOM 997 N N . ASN A 1 130 ? 4.151 6.706 -2.151 1.00 75.00 130 ASN A N 1
ATOM 998 C CA . ASN A 1 130 ? 5.366 7.484 -1.948 1.00 75.00 130 ASN A CA 1
ATOM 999 C C . ASN A 1 130 ? 6.406 7.151 -3.036 1.00 75.00 130 ASN A C 1
ATOM 1001 O O . ASN A 1 130 ? 6.943 6.037 -3.107 1.00 75.00 130 ASN A O 1
ATOM 1005 N N . HIS A 1 131 ? 6.681 8.139 -3.890 1.00 68.88 131 HIS A N 1
ATOM 1006 C CA . HIS A 1 131 ? 7.739 8.118 -4.899 1.00 68.88 131 HIS A CA 1
ATOM 1007 C C . HIS A 1 131 ? 9.060 8.604 -4.283 1.00 68.88 131 HIS A C 1
ATOM 1009 O O . HIS A 1 131 ? 9.621 9.611 -4.699 1.00 68.88 131 HIS A O 1
ATOM 1015 N N . ALA A 1 132 ? 9.528 7.903 -3.250 1.00 58.44 132 ALA A N 1
ATOM 1016 C CA . ALA A 1 132 ? 10.892 8.042 -2.767 1.00 58.44 132 ALA A CA 1
ATOM 1017 C C . ALA A 1 132 ? 11.739 6.934 -3.407 1.00 58.44 132 ALA A C 1
ATOM 1019 O O . ALA A 1 132 ? 11.710 5.785 -2.952 1.00 58.44 132 ALA A O 1
ATOM 1020 N N . VAL A 1 133 ? 12.423 7.239 -4.508 1.00 55.03 133 VAL A N 1
ATOM 1021 C CA . VAL A 1 133 ? 13.327 6.292 -5.174 1.00 55.03 133 VAL A CA 1
ATOM 1022 C C . VAL A 1 133 ? 14.706 6.418 -4.535 1.00 55.03 133 VAL A C 1
ATOM 1024 O O . VAL A 1 133 ? 15.351 7.454 -4.629 1.00 55.03 133 VAL A O 1
ATOM 1027 N N . GLN A 1 134 ? 15.187 5.365 -3.878 1.00 50.03 134 GLN A N 1
ATOM 1028 C CA . GLN A 1 134 ? 16.593 5.285 -3.479 1.00 50.03 134 GLN A CA 1
ATOM 1029 C C . GLN A 1 134 ? 17.445 4.992 -4.717 1.00 50.03 134 GLN A C 1
ATOM 1031 O O . GLN A 1 134 ? 17.563 3.850 -5.152 1.00 50.03 134 GLN A O 1
ATOM 1036 N N . GLY A 1 135 ? 18.008 6.045 -5.299 1.00 49.03 135 GLY A N 1
ATOM 1037 C CA . GLY A 1 135 ? 18.920 5.976 -6.434 1.00 49.03 135 GLY A CA 1
ATOM 1038 C C . GLY A 1 135 ? 18.921 7.303 -7.174 1.00 49.03 135 GLY A C 1
ATOM 1039 O O . GLY A 1 135 ? 17.855 7.859 -7.429 1.00 49.03 135 GLY A O 1
ATOM 1040 N N . GLY A 1 136 ? 20.115 7.811 -7.466 1.00 43.84 136 GLY A N 1
ATOM 1041 C CA . GLY A 1 136 ? 20.327 9.116 -8.069 1.00 43.84 136 GLY A CA 1
ATOM 1042 C C . GLY A 1 136 ? 19.454 9.389 -9.292 1.00 43.84 136 GLY A C 1
ATOM 1043 O O . GLY A 1 136 ? 19.106 8.469 -10.030 1.00 43.84 136 GLY A O 1
ATOM 1044 N N . LEU A 1 137 ? 19.197 10.676 -9.567 1.00 44.16 137 LEU A N 1
ATOM 1045 C CA . LEU A 1 137 ? 18.481 11.155 -10.762 1.00 44.16 137 LEU A CA 1
ATOM 1046 C C . LEU A 1 137 ? 19.043 10.527 -12.056 1.00 44.16 137 LEU A C 1
ATOM 1048 O O . LEU A 1 137 ? 18.321 10.330 -13.029 1.00 44.16 137 LEU A O 1
ATOM 1052 N N . PHE A 1 138 ? 20.325 10.146 -12.015 1.00 48.53 138 PHE A N 1
ATOM 1053 C CA . PHE A 1 138 ? 21.034 9.380 -13.027 1.00 48.53 138 PHE A CA 1
ATOM 1054 C C . PHE A 1 138 ? 21.991 8.363 -12.360 1.00 48.53 138 PHE A C 1
ATOM 1056 O O . PHE A 1 138 ? 23.147 8.667 -12.072 1.00 48.53 138 PHE A O 1
ATOM 1063 N N . GLY A 1 139 ? 21.539 7.136 -12.093 1.00 49.59 139 GLY A N 1
ATOM 1064 C CA . GLY A 1 139 ? 22.413 6.045 -11.629 1.00 49.59 139 GLY A CA 1
ATOM 1065 C C . GLY A 1 139 ? 22.615 5.975 -10.108 1.00 49.59 139 GLY A C 1
ATOM 1066 O O . GLY A 1 139 ? 21.666 6.090 -9.344 1.00 49.59 139 GLY A O 1
ATOM 1067 N N . LYS A 1 140 ? 23.846 5.716 -9.645 1.00 52.22 140 LYS A N 1
ATOM 1068 C CA . LYS A 1 140 ? 24.170 5.464 -8.219 1.00 52.22 140 LYS A CA 1
ATOM 1069 C C . LYS A 1 140 ? 24.390 6.740 -7.382 1.00 52.22 140 LYS A C 1
ATOM 1071 O O . LYS A 1 140 ? 25.007 6.670 -6.324 1.00 52.22 140 LYS A O 1
ATOM 1076 N N . GLY A 1 141 ? 23.946 7.900 -7.867 1.00 52.69 141 GLY A N 1
ATOM 1077 C CA . GLY A 1 141 ? 24.110 9.174 -7.161 1.00 52.69 141 GLY A CA 1
ATOM 1078 C C . GLY A 1 141 ? 23.369 9.210 -5.820 1.00 52.69 141 GLY A C 1
ATOM 1079 O O . GLY A 1 141 ? 22.364 8.520 -5.632 1.00 52.69 141 GLY A O 1
ATOM 1080 N N . VAL A 1 142 ? 23.867 10.025 -4.888 1.00 54.31 142 VAL A N 1
ATOM 1081 C CA . VAL A 1 142 ? 23.225 10.271 -3.592 1.00 54.31 142 VAL A CA 1
ATOM 1082 C C . VAL A 1 142 ? 22.066 11.244 -3.817 1.00 54.31 142 VAL A C 1
ATOM 1084 O O . VAL A 1 142 ? 22.272 12.441 -3.977 1.00 54.31 142 VAL A O 1
ATOM 1087 N N . THR A 1 143 ? 20.834 10.736 -3.847 1.00 56.31 143 THR A N 1
ATOM 1088 C CA . THR A 1 143 ? 19.607 11.553 -3.843 1.00 56.31 143 THR A CA 1
ATOM 1089 C C . THR A 1 143 ? 18.764 11.237 -2.626 1.00 56.31 143 THR A C 1
ATOM 1091 O O . THR A 1 143 ? 18.705 10.087 -2.192 1.00 56.31 143 THR A O 1
ATOM 109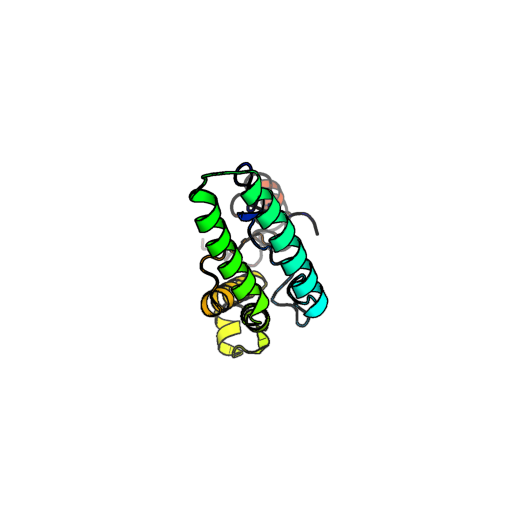4 N N . ASN A 1 144 ? 18.049 12.239 -2.113 1.00 53.22 144 ASN A N 1
ATOM 1095 C CA . ASN A 1 144 ? 17.071 12.036 -1.041 1.00 53.22 144 ASN A CA 1
ATOM 1096 C C . ASN A 1 144 ? 15.838 11.261 -1.541 1.00 53.22 144 ASN A C 1
ATOM 1098 O O . ASN A 1 144 ? 14.949 10.922 -0.764 1.00 53.22 144 ASN A O 1
ATOM 1102 N N . GLY A 1 145 ? 15.820 10.958 -2.842 1.00 56.12 145 GLY A N 1
ATOM 1103 C CA . GLY A 1 145 ? 14.862 10.106 -3.514 1.00 56.12 145 GLY A CA 1
ATOM 1104 C C . GLY A 1 145 ? 13.525 10.771 -3.767 1.00 56.12 145 GLY A C 1
ATOM 1105 O O . GLY A 1 145 ? 12.662 10.136 -4.357 1.00 56.12 145 GLY A O 1
ATOM 1106 N N . THR A 1 146 ? 13.347 12.023 -3.351 1.00 58.62 146 THR A N 1
ATOM 1107 C CA . THR A 1 146 ? 12.104 12.771 -3.508 1.00 58.62 146 THR A CA 1
ATOM 1108 C C . THR A 1 146 ? 12.167 13.666 -4.745 1.00 58.62 146 THR A C 1
ATOM 1110 O O . THR A 1 146 ? 13.208 13.820 -5.384 1.00 58.62 146 THR A O 1
ATOM 1113 N N . TRP A 1 147 ? 11.023 14.258 -5.097 1.00 61.59 147 TRP A N 1
ATOM 1114 C CA . TRP A 1 147 ? 10.959 15.287 -6.138 1.00 61.59 147 TRP A CA 1
ATOM 1115 C C . TRP A 1 147 ? 11.767 16.544 -5.767 1.00 61.59 147 TRP A C 1
ATOM 1117 O O . TRP A 1 147 ? 12.260 17.238 -6.648 1.00 61.59 147 TRP A O 1
ATOM 1127 N N . ASP A 1 148 ? 11.934 16.811 -4.468 1.00 63.91 148 ASP A N 1
ATOM 1128 C CA . ASP A 1 148 ? 12.694 17.945 -3.947 1.00 63.91 148 ASP A CA 1
ATOM 1129 C C . ASP A 1 148 ? 14.134 17.533 -3.631 1.00 63.91 148 ASP A C 1
ATOM 1131 O O . ASP A 1 148 ? 14.504 17.286 -2.487 1.00 63.91 148 ASP A O 1
ATOM 1135 N N . ASN A 1 149 ? 14.960 17.439 -4.663 1.00 61.28 149 ASN A N 1
ATOM 1136 C CA . ASN A 1 149 ? 16.363 17.051 -4.573 1.00 61.28 149 ASN A CA 1
ATOM 1137 C C . ASN A 1 149 ? 17.322 18.243 -4.404 1.00 61.28 149 ASN A C 1
ATOM 1139 O O . ASN A 1 149 ? 18.531 18.044 -4.510 1.00 61.28 149 ASN A O 1
ATOM 1143 N N . HIS A 1 150 ? 16.836 19.458 -4.108 1.00 70.12 150 HIS A N 1
ATOM 1144 C CA . HIS A 1 150 ? 17.652 20.685 -4.088 1.00 70.12 150 HIS A CA 1
ATOM 1145 C C . HIS A 1 150 ? 18.892 20.582 -3.189 1.00 70.12 150 HIS A C 1
ATOM 1147 O O . HIS A 1 150 ? 19.962 21.054 -3.567 1.00 70.12 150 HIS A O 1
ATOM 1153 N N . GLY A 1 151 ? 18.779 19.912 -2.037 1.00 63.59 151 GLY A N 1
ATOM 1154 C CA . GLY A 1 151 ? 19.896 19.745 -1.104 1.00 63.59 151 GLY A CA 1
ATOM 1155 C C . GLY A 1 151 ? 21.039 18.873 -1.632 1.00 63.59 151 GLY A C 1
ATOM 1156 O O . GLY A 1 151 ? 22.185 19.113 -1.274 1.00 63.59 151 GLY A O 1
ATOM 1157 N N . TRP A 1 152 ? 20.749 17.877 -2.480 1.00 61.44 152 TRP A N 1
ATOM 1158 C CA . TRP A 1 152 ? 21.734 16.898 -2.983 1.00 61.44 152 TRP A CA 1
ATOM 1159 C C . TRP A 1 152 ? 21.891 16.945 -4.513 1.00 61.44 152 TRP A C 1
ATOM 1161 O O . TRP A 1 152 ? 22.550 16.092 -5.112 1.00 61.44 152 TRP A O 1
ATOM 1171 N N . LEU A 1 153 ? 21.286 17.947 -5.160 1.00 64.88 153 LEU A N 1
ATOM 1172 C CA . LEU A 1 153 ? 21.338 18.152 -6.605 1.00 64.88 153 LEU A CA 1
ATOM 1173 C C . LEU A 1 153 ? 22.781 18.376 -7.065 1.00 64.88 153 LEU A C 1
ATOM 1175 O O . LEU A 1 153 ? 23.220 17.771 -8.042 1.00 64.88 153 LEU A O 1
ATOM 1179 N N . PHE A 1 154 ? 23.522 19.209 -6.331 1.00 66.62 154 PHE A N 1
ATOM 1180 C CA . PHE A 1 154 ? 24.903 19.554 -6.655 1.00 66.62 154 PHE A CA 1
ATOM 1181 C C . PHE A 1 154 ? 25.839 18.351 -6.509 1.00 66.62 154 PHE A C 1
ATOM 1183 O O . PHE A 1 154 ? 26.605 18.081 -7.430 1.00 66.62 154 PHE A O 1
ATOM 1190 N N . ASP A 1 155 ? 25.707 17.562 -5.441 1.00 62.66 155 ASP A N 1
ATOM 1191 C CA . ASP A 1 155 ? 26.480 16.324 -5.255 1.00 62.66 155 ASP A CA 1
ATOM 1192 C C . ASP A 1 155 ? 26.143 15.274 -6.326 1.00 62.66 155 ASP A C 1
ATOM 1194 O O . ASP A 1 155 ? 27.025 14.601 -6.866 1.00 62.66 155 ASP A O 1
ATOM 1198 N N . SER A 1 156 ? 24.865 15.175 -6.705 1.00 59.47 156 SER A N 1
ATOM 1199 C CA . SER A 1 156 ? 24.420 14.308 -7.800 1.00 59.47 156 SER A CA 1
ATOM 1200 C C . SER A 1 156 ? 24.960 14.756 -9.164 1.00 59.47 156 SER A C 1
ATOM 1202 O O . SER A 1 156 ? 25.337 13.903 -9.967 1.00 59.47 156 SER A O 1
ATOM 1204 N N . MET A 1 157 ? 25.056 16.063 -9.435 1.00 60.72 157 MET A N 1
ATOM 1205 C CA . MET A 1 157 ? 25.661 16.603 -10.664 1.00 60.72 157 MET A CA 1
ATOM 1206 C C . MET A 1 157 ? 27.187 16.445 -10.690 1.00 60.72 157 MET A C 1
ATOM 1208 O O . MET A 1 157 ? 27.741 16.107 -11.734 1.00 60.72 157 MET A O 1
ATOM 1212 N N . MET A 1 158 ? 27.861 16.639 -9.554 1.00 56.12 158 MET A N 1
ATOM 1213 C CA . MET A 1 158 ? 29.318 16.493 -9.411 1.00 56.12 158 MET A CA 1
ATOM 1214 C C . MET A 1 158 ? 29.788 15.040 -9.561 1.00 56.12 158 MET A C 1
ATOM 1216 O O . MET A 1 158 ? 30.945 14.800 -9.902 1.00 56.12 158 MET A O 1
ATOM 1220 N N . SER A 1 159 ? 28.900 14.058 -9.357 1.00 53.59 159 SER A N 1
ATOM 1221 C CA . SER A 1 159 ? 29.214 12.634 -9.557 1.00 53.59 159 SER A CA 1
ATOM 1222 C C . SER A 1 159 ? 29.568 12.270 -11.010 1.00 53.59 159 SER A C 1
ATOM 1224 O O . SER A 1 159 ? 30.122 11.199 -11.270 1.00 53.59 159 SER A O 1
ATOM 1226 N N . PHE A 1 160 ? 29.337 13.183 -11.958 1.00 53.09 160 PHE A N 1
ATOM 1227 C CA . PHE A 1 160 ? 29.824 13.079 -13.326 1.00 53.09 160 PHE A CA 1
ATOM 1228 C C . PHE A 1 160 ? 31.201 13.729 -13.475 1.00 53.09 160 PHE A C 1
ATOM 1230 O O . PHE A 1 160 ? 31.341 14.814 -14.029 1.00 53.09 160 PHE A O 1
ATOM 1237 N N . GLY A 1 161 ? 32.252 13.004 -13.080 1.00 55.00 161 GLY A N 1
ATOM 1238 C CA . GLY A 1 161 ? 33.626 13.327 -13.498 1.00 55.00 161 GLY A CA 1
ATOM 1239 C C . GLY A 1 161 ? 33.847 13.208 -15.019 1.00 55.00 161 GLY A C 1
ATOM 1240 O O . GLY A 1 161 ? 34.900 13.573 -15.531 1.00 55.00 161 GLY A O 1
ATOM 1241 N N . SER A 1 162 ? 32.866 12.677 -15.756 1.00 56.75 162 SER A N 1
ATOM 1242 C CA . SER A 1 162 ? 32.847 12.559 -17.217 1.00 56.75 162 SER A CA 1
ATOM 1243 C C . SER A 1 162 ? 31.404 12.570 -17.747 1.00 56.75 162 SER A C 1
ATOM 1245 O O . SER A 1 162 ? 30.469 12.203 -17.033 1.00 56.75 162 SER A O 1
ATOM 1247 N N . ARG A 1 163 ? 31.214 13.021 -18.999 1.00 58.25 163 ARG A N 1
ATOM 1248 C CA . ARG A 1 163 ? 29.890 13.171 -19.638 1.00 58.25 163 ARG A CA 1
ATOM 1249 C C . ARG A 1 163 ? 29.148 11.819 -19.665 1.00 58.25 163 ARG A C 1
ATOM 1251 O O . ARG A 1 163 ? 29.721 10.839 -20.143 1.00 58.25 163 ARG A O 1
ATOM 1258 N N . PRO A 1 164 ? 27.879 11.748 -19.218 1.00 58.53 164 PRO A N 1
ATOM 1259 C CA . PRO A 1 164 ? 27.101 10.514 -19.268 1.00 58.53 164 PRO A CA 1
ATOM 1260 C C . PRO A 1 164 ? 26.910 10.034 -20.713 1.00 58.53 164 PRO A C 1
ATOM 1262 O O . PRO A 1 164 ? 26.547 10.815 -21.593 1.00 58.53 164 PRO A O 1
ATOM 1265 N N . ALA A 1 165 ? 27.085 8.731 -20.948 1.00 55.62 165 ALA A N 1
ATOM 1266 C CA . ALA A 1 165 ? 27.027 8.123 -22.283 1.00 55.62 165 ALA A CA 1
ATOM 1267 C C . ALA A 1 165 ? 25.671 8.285 -23.008 1.00 55.62 165 ALA A C 1
ATOM 1269 O O . ALA A 1 165 ? 25.608 8.143 -24.225 1.00 55.62 165 ALA A O 1
ATOM 1270 N N . ALA A 1 166 ? 24.595 8.586 -22.272 1.00 53.50 166 ALA A N 1
ATOM 1271 C CA . ALA A 1 166 ? 23.244 8.753 -22.813 1.00 53.50 166 ALA A CA 1
ATOM 1272 C C . ALA A 1 166 ? 22.964 10.158 -23.381 1.00 53.50 166 ALA A C 1
ATOM 1274 O O . ALA A 1 166 ? 21.914 10.378 -23.982 1.00 53.50 166 ALA A O 1
ATOM 1275 N N . VAL A 1 167 ? 23.877 11.119 -23.202 1.00 58.03 167 VAL A N 1
ATOM 1276 C CA . VAL A 1 167 ? 23.716 12.464 -23.760 1.00 58.03 167 VAL A CA 1
ATOM 1277 C C . VAL A 1 167 ? 24.217 12.442 -25.202 1.00 58.03 167 VAL A C 1
ATOM 1279 O O . VAL A 1 167 ? 25.416 12.289 -25.438 1.00 58.03 167 VAL A O 1
ATOM 1282 N N . GLY A 1 168 ? 23.299 12.589 -26.164 1.00 58.16 168 GLY A N 1
ATOM 1283 C CA . GLY A 1 168 ? 23.630 12.675 -27.589 1.00 58.16 168 GLY A CA 1
ATOM 1284 C C . GLY A 1 168 ? 24.760 13.677 -27.843 1.00 58.16 168 GLY A C 1
ATOM 1285 O O . GLY A 1 168 ? 24.856 14.695 -27.156 1.00 58.16 168 GLY A O 1
ATOM 1286 N N . LYS A 1 169 ? 25.662 13.358 -28.780 1.00 64.25 169 LYS A N 1
ATOM 1287 C CA . LYS A 1 169 ? 26.762 14.260 -29.146 1.00 64.25 169 LYS A CA 1
ATOM 1288 C C . LYS A 1 169 ? 26.181 15.554 -29.710 1.00 64.25 169 LYS A C 1
ATOM 1290 O O . LYS A 1 169 ? 25.237 15.504 -30.500 1.00 64.25 169 LYS A O 1
ATOM 1295 N N . ASP A 1 170 ? 26.751 16.679 -29.296 1.00 64.50 170 ASP A N 1
ATOM 1296 C CA . ASP A 1 170 ? 26.324 17.994 -29.760 1.00 64.50 170 ASP A CA 1
ATOM 1297 C C . ASP A 1 170 ? 26.486 18.042 -31.286 1.00 64.50 170 ASP A C 1
ATOM 1299 O O . ASP A 1 170 ? 27.549 17.718 -31.823 1.00 64.50 170 ASP A O 1
ATOM 1303 N N . LYS A 1 171 ? 25.396 18.352 -31.994 1.00 51.44 171 LYS A N 1
ATOM 1304 C CA . LYS A 1 171 ? 25.437 18.597 -33.435 1.00 51.44 171 LYS A CA 1
ATOM 1305 C C . LYS A 1 171 ? 25.996 20.007 -33.616 1.00 51.44 171 LYS A C 1
ATOM 1307 O O . LYS A 1 171 ? 25.300 20.966 -33.296 1.00 51.44 171 LYS A O 1
ATOM 1312 N N . THR A 1 172 ? 27.258 20.090 -34.030 1.00 49.41 172 THR A N 1
ATOM 1313 C CA . THR A 1 172 ? 27.899 21.316 -34.534 1.00 49.41 172 THR A CA 1
ATOM 1314 C C . THR A 1 172 ? 27.186 21.837 -35.767 1.00 49.41 172 THR A C 1
ATOM 1316 O O . THR A 1 172 ? 26.820 20.976 -36.604 1.00 49.41 172 THR A O 1
#

pLDDT: mean 71.41, std 14.66, range [30.47, 96.12]

Radius of gyration: 22.12 Å; chains: 1; bounding box: 58×37×66 Å